Protein AF-A0A352WNT3-F1 (afdb_monomer_lite)

Foldseek 3Di:
DDQDKAKDWDFDPDVPDDDDDPFQKDKDWDDDDPDDDDDDDDDDDDDDDDPPPDPPDDDDPGDRDDHDDPPPADDDQVPDCVQADQEQAVPADAAKDKTKIFMAGPRRRAGDFRMKIWMAGAGQAGDGACDDPNNPPRGRTHIYTADNRRMDIHIHHRHHDHPPD

Sequence (165 aa):
MTAAGTIWLTKCPCPSAPKSASRRYLVCVKRGHFLKSLGGLSLLPFVPKLHAQSPPGGGSNCLLVPSETAGPFPLDLTANEYFFRQDIREDRVGVQMRQKVRIIGADNCQSMPGVRVNIWHCDRDGNYSGYNSEYGLTYCRGYQITDENGECEFITIVPGWYQGA

Secondary structure (DSSP, 8-state):
----EEEEEEE---TTSPS-----EEEEE-------PPP--------------PPS--------PPPPP--S----TTS-GGGB-SB--TT--S-EEEEEEEEEETTT--B-TTEEEEEEE--TTSPPTTSGGGTT--TTEEEEE--TTSEEEEEEE-----TT-

pLDDT: mean 73.37, std 22.62, range [27.19, 98.25]

Radius of gyration: 20.47 Å; chains: 1; bounding box: 63×47×43 Å

Structure (mmCIF, N/CA/C/O backbone):
data_AF-A0A352WNT3-F1
#
_entry.id   AF-A0A352WNT3-F1
#
loop_
_atom_site.group_PDB
_atom_site.id
_atom_site.type_symbol
_atom_site.label_atom_id
_atom_site.label_alt_id
_atom_site.label_comp_id
_atom_site.label_asym_id
_atom_site.label_entity_id
_atom_site.label_seq_id
_atom_site.pdbx_PDB_ins_code
_atom_site.Cartn_x
_atom_site.Cartn_y
_atom_site.Cartn_z
_atom_site.occupancy
_atom_site.B_iso_or_equiv
_atom_site.auth_seq_id
_atom_site.auth_comp_id
_atom_site.auth_asym_id
_atom_site.auth_atom_id
_atom_site.pdbx_PDB_model_num
ATOM 1 N N . MET A 1 1 ? 10.719 -18.906 4.735 1.00 33.47 1 MET A N 1
ATOM 2 C CA . MET A 1 1 ? 9.978 -18.367 3.577 1.00 33.47 1 MET A CA 1
ATOM 3 C C . MET A 1 1 ? 8.784 -17.636 4.163 1.00 33.47 1 MET A C 1
ATOM 5 O O . MET A 1 1 ? 7.886 -18.318 4.649 1.00 33.47 1 MET A O 1
ATOM 9 N N . THR A 1 2 ? 8.799 -16.294 4.191 1.00 35.50 2 THR A N 1
ATOM 10 C CA . THR A 1 2 ? 7.697 -15.451 4.721 1.00 35.50 2 THR A CA 1
ATOM 11 C C . THR A 1 2 ? 7.199 -14.461 3.654 1.00 35.50 2 THR A C 1
ATOM 13 O O . THR A 1 2 ? 8.010 -13.792 3.020 1.00 35.50 2 THR A O 1
ATOM 16 N N . ALA A 1 3 ? 5.883 -14.398 3.406 1.00 37.56 3 ALA A N 1
ATOM 17 C CA . ALA A 1 3 ? 5.286 -13.430 2.486 1.00 37.56 3 ALA A CA 1
ATOM 18 C C . ALA A 1 3 ? 5.193 -12.096 3.229 1.00 37.56 3 ALA A C 1
ATOM 20 O O . ALA A 1 3 ? 4.579 -12.037 4.296 1.00 37.56 3 ALA A O 1
ATOM 21 N N . ALA A 1 4 ? 5.831 -11.048 2.717 1.00 44.94 4 ALA A N 1
ATOM 22 C CA . ALA A 1 4 ? 5.998 -9.813 3.471 1.00 44.94 4 ALA A CA 1
ATOM 23 C C . ALA A 1 4 ? 5.100 -8.693 2.961 1.00 44.94 4 ALA A C 1
ATOM 25 O O . ALA A 1 4 ? 5.311 -8.139 1.885 1.00 44.94 4 ALA A O 1
ATOM 26 N N . GLY A 1 5 ? 4.139 -8.320 3.798 1.00 48.62 5 GLY A N 1
ATOM 27 C CA . GLY A 1 5 ? 3.499 -7.015 3.775 1.00 48.62 5 GLY A CA 1
ATOM 28 C C . GLY A 1 5 ? 3.389 -6.529 5.209 1.00 48.62 5 GLY A C 1
ATOM 29 O O . GLY A 1 5 ? 2.882 -7.258 6.062 1.00 48.62 5 GLY A O 1
ATOM 30 N N . THR A 1 6 ? 3.876 -5.322 5.482 1.00 55.72 6 THR A N 1
ATOM 31 C CA . THR A 1 6 ? 3.805 -4.746 6.827 1.00 55.72 6 THR A CA 1
ATOM 32 C C . THR A 1 6 ? 2.780 -3.623 6.833 1.00 55.72 6 THR A C 1
ATOM 34 O O . THR A 1 6 ? 2.840 -2.700 6.021 1.00 55.72 6 THR A O 1
ATOM 37 N N . ILE A 1 7 ? 1.809 -3.719 7.741 1.00 57.28 7 ILE A N 1
ATOM 38 C CA . ILE A 1 7 ? 0.793 -2.689 7.961 1.00 57.28 7 ILE A CA 1
ATOM 39 C C . ILE A 1 7 ? 1.290 -1.801 9.099 1.00 57.28 7 ILE A C 1
ATOM 41 O O . ILE A 1 7 ? 1.438 -2.273 10.224 1.00 57.28 7 ILE A O 1
ATOM 45 N N . TRP A 1 8 ? 1.525 -0.520 8.817 1.00 56.91 8 TRP A N 1
ATOM 46 C CA . TRP A 1 8 ? 1.950 0.458 9.819 1.00 56.91 8 TRP A CA 1
ATOM 47 C C . TRP A 1 8 ? 0.890 1.510 10.053 1.00 56.91 8 TRP A C 1
ATOM 49 O O . TRP A 1 8 ? 0.455 2.207 9.136 1.00 56.91 8 TRP A O 1
ATOM 59 N N . LEU A 1 9 ? 0.510 1.656 11.315 1.00 50.16 9 LEU A N 1
ATOM 60 C CA . LEU A 1 9 ? -0.517 2.592 11.734 1.00 50.16 9 LEU A CA 1
ATOM 61 C C . LEU A 1 9 ? 0.133 3.857 12.275 1.00 50.16 9 LEU A C 1
ATOM 63 O O . LEU A 1 9 ? 0.906 3.809 13.233 1.00 50.16 9 LEU A O 1
ATOM 67 N N . THR A 1 10 ? -0.217 4.998 11.694 1.00 47.66 10 THR A N 1
ATOM 68 C CA . THR A 1 10 ? 0.101 6.306 12.263 1.00 47.66 10 THR A CA 1
ATOM 69 C C . THR A 1 10 ? -1.197 7.058 12.527 1.00 47.66 10 THR A C 1
ATOM 71 O O . THR A 1 10 ? -2.177 6.950 11.795 1.00 47.66 10 THR A O 1
ATOM 74 N N . LYS A 1 11 ? -1.262 7.808 13.626 1.00 32.47 11 LYS A N 1
ATOM 75 C CA . LYS A 1 11 ? -2.401 8.696 13.860 1.00 32.47 11 LYS A CA 1
ATOM 76 C C . LYS A 1 11 ? -2.207 9.937 12.990 1.00 32.47 11 LYS A C 1
ATOM 78 O O . LYS A 1 11 ? -1.193 10.615 13.140 1.00 32.47 11 LYS A O 1
ATOM 83 N N . CYS A 1 12 ? -3.160 10.244 12.107 1.00 30.11 12 CYS A N 1
ATOM 84 C CA . CYS A 1 12 ? -3.188 11.556 11.464 1.00 30.11 12 CYS A CA 1
ATOM 85 C C . CYS A 1 12 ? -3.271 12.640 12.547 1.00 30.11 12 CYS A C 1
ATOM 87 O O . CYS A 1 12 ? -4.057 12.485 13.492 1.00 30.11 12 CYS A O 1
ATOM 89 N N . PRO A 1 13 ? -2.517 13.745 12.440 1.00 31.67 13 PRO A N 1
ATOM 90 C CA . PRO A 1 13 ? -2.780 14.916 13.256 1.00 31.67 13 PRO A CA 1
ATOM 91 C C . PRO A 1 13 ? -4.182 15.439 12.907 1.00 31.67 13 PRO A C 1
ATOM 93 O O . PRO A 1 13 ? -4.380 16.098 11.894 1.00 31.67 13 PRO A O 1
ATOM 96 N N . CYS A 1 14 ? -5.180 15.114 13.727 1.00 27.19 14 CYS A N 1
ATOM 97 C CA . CYS A 1 14 ? -6.422 15.878 13.765 1.00 27.19 14 CYS A CA 1
ATOM 98 C C . CYS A 1 14 ? -6.106 17.199 14.495 1.00 27.19 14 CYS A C 1
ATOM 100 O O . CYS A 1 14 ? -5.443 17.126 15.537 1.00 27.19 14 CYS A O 1
ATOM 102 N N . PRO A 1 15 ? -6.546 18.383 14.019 1.00 33.97 15 PRO A N 1
ATOM 103 C CA . PRO A 1 15 ? -6.198 19.682 14.615 1.00 33.97 15 PRO A CA 1
ATOM 104 C C . PRO A 1 15 ? -6.510 19.831 16.117 1.00 33.97 15 PRO A C 1
ATOM 106 O O . PRO A 1 15 ? -5.992 20.739 16.757 1.00 33.97 15 PRO A O 1
ATOM 109 N N . SER A 1 16 ? -7.322 18.941 16.697 1.00 36.69 16 SER A N 1
ATOM 110 C CA . SER A 1 16 ? -7.738 18.963 18.105 1.00 36.69 16 SER A CA 1
ATOM 111 C C . SER A 1 16 ? -7.297 17.748 18.938 1.00 36.69 16 SER A C 1
ATOM 113 O O . SER A 1 16 ? -7.679 17.640 20.103 1.00 36.69 16 SER A O 1
ATOM 115 N N . ALA A 1 17 ? -6.502 16.816 18.396 1.00 33.44 17 ALA A N 1
ATOM 116 C CA . ALA A 1 17 ? -6.090 15.627 19.149 1.00 33.44 17 ALA A CA 1
ATOM 117 C C . ALA A 1 17 ? -4.783 15.866 19.941 1.00 33.44 17 ALA A C 1
ATOM 119 O O . ALA A 1 17 ? -3.788 16.292 19.348 1.00 33.44 17 ALA A O 1
ATOM 120 N N . PRO A 1 18 ? -4.729 15.555 21.255 1.00 27.48 18 PRO A N 1
ATOM 121 C CA . PRO A 1 18 ? -3.530 15.761 22.063 1.00 27.48 18 PRO A CA 1
ATOM 122 C C . PRO A 1 18 ? -2.352 14.917 21.556 1.00 27.48 18 PRO A C 1
ATOM 124 O O . PRO A 1 18 ? -2.487 13.730 21.243 1.00 27.48 18 PRO A O 1
ATOM 127 N N . LYS A 1 19 ? -1.186 15.567 21.479 1.00 32.62 19 LYS A N 1
ATOM 128 C CA . LYS A 1 19 ? 0.111 14.974 21.139 1.00 32.62 19 LYS A CA 1
ATOM 129 C C . LYS A 1 19 ? 0.543 14.078 22.305 1.00 32.62 19 LYS A C 1
ATOM 131 O O . LYS A 1 19 ? 0.519 14.528 23.441 1.00 32.62 19 LYS A O 1
ATOM 136 N N . SER A 1 20 ? 0.972 12.849 22.021 1.00 35.28 20 SER A N 1
ATOM 137 C CA . SER A 1 20 ? 1.365 11.815 22.999 1.00 35.28 20 SER A CA 1
ATOM 138 C C . SER A 1 20 ? 0.214 10.980 23.576 1.00 35.28 20 SER A C 1
ATOM 140 O O . SER A 1 20 ? -0.191 11.101 24.727 1.00 35.28 20 SER A O 1
ATOM 142 N N . ALA A 1 21 ? -0.285 10.051 22.764 1.00 33.78 21 ALA A N 1
ATOM 143 C CA . ALA A 1 21 ? -0.878 8.825 23.280 1.00 33.78 21 ALA A CA 1
ATOM 144 C C . ALA A 1 21 ? -0.428 7.678 22.373 1.00 33.78 21 ALA A C 1
ATOM 146 O O . ALA A 1 21 ? -0.939 7.520 21.263 1.00 33.78 21 ALA A O 1
ATOM 147 N N . SER A 1 22 ? 0.545 6.894 22.839 1.00 38.50 22 SER A N 1
ATOM 148 C CA . SER A 1 22 ? 0.823 5.570 22.282 1.00 38.50 22 SER A CA 1
ATOM 149 C C . SER A 1 22 ? -0.379 4.680 22.606 1.00 38.50 22 SER A C 1
ATOM 151 O O . SER A 1 22 ? -0.436 4.037 23.651 1.00 38.50 22 SER A O 1
ATOM 153 N N . ARG A 1 23 ? -1.424 4.748 21.774 1.00 46.81 23 ARG A N 1
ATOM 154 C CA . ARG A 1 23 ? -2.572 3.842 21.865 1.00 46.81 23 ARG A CA 1
ATOM 155 C C . ARG A 1 23 ? -2.228 2.575 21.105 1.00 46.81 23 ARG A C 1
ATOM 157 O O . ARG A 1 23 ? -1.767 2.638 19.972 1.00 46.81 23 ARG A O 1
ATOM 164 N N . ARG A 1 24 ? -2.429 1.430 21.750 1.00 54.91 24 ARG A N 1
ATOM 165 C CA . ARG A 1 24 ? -2.306 0.119 21.114 1.00 54.91 24 ARG A CA 1
ATOM 166 C C . ARG A 1 24 ? -3.535 -0.091 20.229 1.00 54.91 24 ARG A C 1
ATOM 168 O O . ARG A 1 24 ? -4.656 0.181 20.659 1.00 54.91 24 ARG A O 1
ATOM 175 N N . TYR A 1 25 ? -3.319 -0.541 19.000 1.00 54.38 25 TYR A N 1
ATOM 176 C CA . TYR A 1 25 ? -4.374 -0.732 18.006 1.00 54.38 25 TYR A CA 1
ATOM 177 C C . TYR A 1 25 ? -4.459 -2.199 17.600 1.00 54.38 25 TYR A C 1
ATOM 179 O O . TYR A 1 25 ? -3.465 -2.923 17.644 1.00 54.38 25 TYR A O 1
ATOM 187 N N . LEU A 1 26 ? -5.646 -2.616 17.173 1.00 56.78 26 LEU A N 1
ATOM 188 C CA . LEU A 1 26 ? -5.888 -3.933 16.600 1.00 56.78 26 LEU A CA 1
ATOM 189 C C . LEU A 1 26 ? -6.112 -3.816 15.100 1.00 56.78 26 LEU A C 1
ATOM 191 O O . LEU A 1 26 ? -6.915 -2.994 14.666 1.00 56.78 26 LEU A O 1
ATOM 195 N N . VAL A 1 27 ? -5.444 -4.671 14.327 1.00 60.72 27 VAL A N 1
ATOM 196 C CA . VAL A 1 27 ? -5.619 -4.792 12.874 1.00 60.72 27 VAL A CA 1
ATOM 197 C C . VAL A 1 27 ? -6.391 -6.076 12.576 1.00 60.72 27 VAL A C 1
ATOM 199 O O . VAL A 1 27 ? -5.833 -7.170 12.585 1.00 60.72 27 VAL A O 1
ATOM 202 N N . CYS A 1 28 ? -7.685 -5.975 12.291 1.00 48.41 28 CYS A N 1
ATOM 203 C CA . CYS A 1 28 ? -8.460 -7.127 11.842 1.00 48.41 28 CYS A CA 1
ATOM 204 C C . CYS A 1 28 ? -8.404 -7.225 10.311 1.00 48.41 28 CYS A C 1
ATOM 206 O O . CYS A 1 28 ? -8.942 -6.370 9.602 1.00 48.41 28 CYS A O 1
ATOM 208 N N . VAL A 1 29 ? -7.755 -8.277 9.799 1.00 52.25 29 VAL A N 1
ATOM 209 C CA . VAL A 1 29 ? -7.762 -8.622 8.372 1.00 52.25 29 VAL A CA 1
ATOM 210 C C . VAL A 1 29 ? -8.850 -9.659 8.123 1.00 52.25 29 VAL A C 1
ATOM 212 O O . VAL A 1 29 ? -8.768 -10.799 8.585 1.00 52.25 29 VAL A O 1
ATOM 215 N N . LYS A 1 30 ? -9.884 -9.276 7.374 1.00 41.00 30 LYS A N 1
ATOM 216 C CA . LYS A 1 30 ? -10.988 -10.178 7.038 1.00 41.00 30 LYS A CA 1
ATOM 217 C C . LYS A 1 30 ? -10.537 -11.115 5.913 1.00 41.00 30 LYS A C 1
ATOM 219 O O . LYS A 1 30 ? -10.493 -10.716 4.753 1.00 41.00 30 LYS A O 1
ATOM 224 N N . ARG A 1 31 ? -10.190 -12.365 6.237 1.00 43.41 31 ARG A N 1
ATOM 225 C CA . ARG A 1 31 ? -9.995 -13.413 5.219 1.00 43.41 31 ARG A CA 1
ATOM 226 C C . ARG A 1 31 ? -11.359 -13.745 4.609 1.00 43.41 31 ARG A C 1
ATOM 228 O O . ARG A 1 31 ? -12.299 -14.058 5.335 1.00 43.41 31 ARG A O 1
ATOM 235 N N . GLY A 1 32 ? -11.490 -13.619 3.290 1.00 39.84 32 GLY A N 1
ATOM 236 C CA . GLY A 1 32 ? -12.745 -13.901 2.594 1.00 39.84 32 GLY A CA 1
ATOM 237 C C . GLY A 1 32 ? -13.152 -15.364 2.773 1.00 39.84 32 GLY A C 1
ATOM 238 O O . GLY A 1 32 ? -12.419 -16.265 2.375 1.00 39.84 32 GLY A O 1
ATOM 239 N N . HIS A 1 33 ? -14.316 -15.610 3.372 1.00 42.78 33 HIS A N 1
ATOM 240 C CA . HIS A 1 33 ? -14.920 -16.938 3.410 1.00 42.78 33 HIS A CA 1
ATOM 241 C C . HIS A 1 33 ? -15.741 -17.152 2.134 1.00 42.78 33 HIS A C 1
ATOM 243 O O . HIS A 1 33 ? -16.759 -16.494 1.922 1.00 42.78 33 HIS A O 1
ATOM 249 N N . PHE A 1 34 ? -15.293 -18.080 1.286 1.00 42.88 34 PHE A N 1
ATOM 250 C CA . PHE A 1 34 ? -16.055 -18.584 0.144 1.00 42.88 34 PHE A CA 1
ATOM 251 C C . PHE A 1 34 ? -17.170 -19.502 0.665 1.00 42.88 34 PHE A C 1
ATOM 253 O O . PHE A 1 34 ? -16.960 -20.693 0.900 1.00 42.88 34 PHE A O 1
ATOM 260 N N . LEU A 1 35 ? -18.349 -18.934 0.920 1.00 54.88 35 LEU A N 1
ATOM 261 C CA . LEU A 1 35 ? -19.528 -19.702 1.309 1.00 54.88 35 LEU A CA 1
ATOM 262 C C . LEU A 1 35 ? -20.067 -20.447 0.083 1.00 5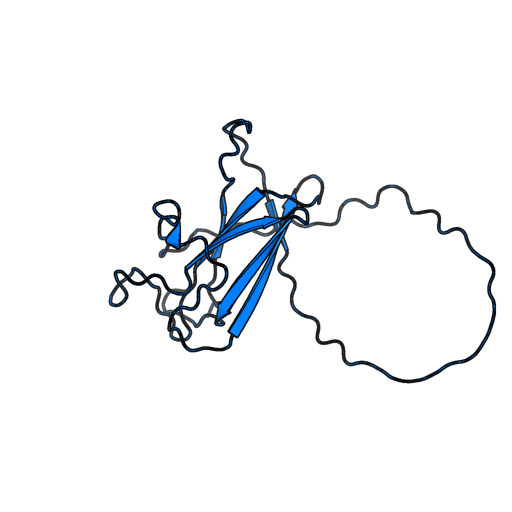4.88 35 LEU A C 1
ATOM 264 O O . LEU A 1 35 ? -20.656 -19.849 -0.816 1.00 54.88 35 LEU A O 1
ATOM 268 N N . LYS A 1 36 ? -19.881 -21.770 0.060 1.00 43.22 36 LYS A N 1
ATOM 269 C CA . LYS A 1 36 ? -20.643 -22.665 -0.815 1.00 43.22 36 LYS A CA 1
ATOM 270 C C . LYS A 1 36 ? -22.096 -22.657 -0.331 1.00 43.22 36 LYS A C 1
ATOM 272 O O . LYS A 1 36 ? -22.383 -23.120 0.768 1.00 43.22 36 LYS A O 1
ATOM 277 N N . SER A 1 37 ? -22.988 -22.081 -1.131 1.00 46.09 37 SER A N 1
ATOM 278 C CA . SER A 1 37 ? -24.435 -22.112 -0.905 1.00 46.09 37 SER A CA 1
ATOM 279 C C . SER A 1 37 ? -24.937 -23.563 -0.916 1.00 46.09 37 SER A C 1
ATOM 281 O O . SER A 1 37 ? -24.662 -24.305 -1.857 1.00 46.09 37 SER A O 1
ATOM 283 N N . LEU A 1 38 ? -25.646 -23.966 0.142 1.00 53.28 38 LEU A N 1
ATOM 284 C CA . LEU A 1 38 ? -26.401 -25.217 0.229 1.00 53.28 38 LEU A CA 1
ATOM 285 C C . LEU A 1 38 ? -27.877 -24.893 -0.021 1.00 53.28 38 LEU A C 1
ATOM 287 O O . LEU A 1 38 ? -28.474 -24.104 0.709 1.00 53.28 38 LEU A O 1
ATOM 291 N N . GLY A 1 39 ? -28.446 -25.492 -1.064 1.00 39.81 39 GLY A N 1
ATOM 292 C CA . GLY A 1 39 ? -29.887 -25.500 -1.296 1.00 39.81 39 GLY A CA 1
ATOM 293 C C . GLY A 1 39 ? -30.593 -26.536 -0.420 1.00 39.81 39 GLY A C 1
ATOM 294 O O . GLY A 1 39 ? -29.996 -27.548 -0.058 1.00 39.81 39 GLY A O 1
ATOM 295 N N . GLY A 1 40 ? -31.879 -26.307 -0.139 1.00 46.22 40 GLY A N 1
ATOM 296 C CA . GLY A 1 40 ? -32.798 -27.383 0.249 1.00 46.22 40 GLY A CA 1
ATOM 297 C C . GLY A 1 40 ? -33.791 -27.065 1.366 1.00 46.22 40 GLY A C 1
ATOM 298 O O . GLY A 1 40 ? -33.510 -27.293 2.532 1.00 46.22 40 GLY A O 1
ATOM 299 N N . LEU A 1 41 ? -34.957 -26.579 0.938 1.00 58.16 41 LEU A N 1
ATOM 300 C CA . LEU A 1 41 ? -36.287 -26.491 1.561 1.00 58.16 41 LEU A CA 1
ATOM 301 C C . LEU A 1 41 ? -36.577 -27.399 2.788 1.00 58.16 41 LEU A C 1
ATOM 303 O O . LEU A 1 41 ? -36.462 -28.618 2.698 1.00 58.16 41 LEU A O 1
ATOM 307 N N . SER A 1 42 ? -37.105 -26.824 3.879 1.00 48.59 42 SER A N 1
ATOM 308 C CA . SER A 1 42 ? -37.868 -27.566 4.901 1.00 48.59 42 SER A CA 1
ATOM 309 C C . SER A 1 42 ? -39.025 -26.723 5.460 1.00 48.59 42 SER A C 1
ATOM 311 O O . SER A 1 42 ? -38.906 -25.508 5.614 1.00 48.59 42 SER A O 1
ATOM 313 N N . LEU A 1 43 ? -40.159 -27.385 5.694 1.00 64.31 43 LEU A N 1
ATOM 314 C CA . LEU A 1 43 ? -41.484 -26.860 6.046 1.00 64.31 43 LEU A CA 1
ATOM 315 C C . LEU A 1 43 ? -41.768 -27.013 7.561 1.00 64.31 43 LEU A C 1
ATOM 317 O O . LEU A 1 43 ? -41.395 -28.030 8.139 1.00 64.31 43 LEU A O 1
ATOM 321 N N . LEU A 1 44 ? -42.569 -26.072 8.109 1.00 55.31 44 LEU A N 1
ATOM 322 C CA . LEU A 1 44 ? -43.309 -26.050 9.407 1.00 55.31 44 LEU A CA 1
ATOM 323 C C . LEU A 1 44 ? -42.570 -25.506 10.661 1.00 55.31 44 LEU A C 1
ATOM 325 O O . LEU A 1 44 ? -41.346 -25.548 10.713 1.00 55.31 44 LEU A O 1
ATOM 329 N N . PRO A 1 45 ? -43.284 -25.149 11.760 1.00 51.56 45 PRO A N 1
ATOM 330 C CA . PRO A 1 45 ? -44.428 -24.234 11.921 1.00 51.56 45 PRO A CA 1
ATOM 331 C C . PRO A 1 45 ? -44.159 -23.144 13.008 1.00 51.56 45 PRO A C 1
ATOM 333 O O . PRO A 1 45 ? -43.097 -23.093 13.617 1.00 51.56 45 PRO A O 1
ATOM 336 N N . PHE A 1 46 ? -45.129 -22.248 13.236 1.00 57.34 46 PHE A N 1
ATOM 337 C CA . PHE A 1 46 ? -45.111 -21.118 14.190 1.00 57.34 46 PHE A CA 1
ATOM 338 C C . PHE A 1 46 ? -44.606 -21.462 15.614 1.00 57.34 46 PHE A C 1
ATOM 340 O O . PHE A 1 46 ? -45.146 -22.356 16.263 1.00 57.34 46 PHE A O 1
ATOM 347 N N . VAL A 1 47 ? -43.659 -20.668 16.138 1.00 57.06 47 VAL A N 1
ATOM 348 C CA . VAL A 1 47 ? -43.152 -20.718 17.530 1.00 57.06 47 VAL A CA 1
ATOM 349 C C . VAL A 1 47 ? -43.258 -19.307 18.151 1.00 57.06 47 VAL A C 1
ATOM 351 O O . VAL A 1 47 ? -43.020 -18.331 17.433 1.00 57.06 47 VAL A O 1
ATOM 354 N N . PRO A 1 48 ? -43.642 -19.133 19.437 1.00 49.91 48 PRO A N 1
ATOM 355 C CA . PRO A 1 48 ? -43.921 -17.815 20.014 1.00 49.91 48 PRO A CA 1
ATOM 356 C C . PRO A 1 48 ? -42.653 -16.957 20.123 1.00 49.91 48 PRO A C 1
ATOM 358 O O . PRO A 1 48 ? -41.558 -17.478 20.332 1.00 49.91 48 PRO A O 1
ATOM 361 N N . LYS A 1 49 ? -42.802 -15.626 20.032 1.00 49.12 49 LYS A N 1
ATOM 362 C CA . LYS A 1 49 ? -41.715 -14.655 20.247 1.00 49.12 49 LYS A CA 1
ATOM 363 C C . LYS A 1 49 ? -41.133 -14.787 21.662 1.00 49.12 49 LYS A C 1
ATOM 365 O O . LYS A 1 49 ? -41.629 -14.169 22.603 1.00 49.12 49 LYS A O 1
ATOM 370 N N . LEU A 1 50 ? -40.034 -15.523 21.792 1.00 47.38 50 LEU A N 1
ATOM 371 C CA . LEU A 1 50 ? -39.075 -15.331 22.874 1.00 47.38 50 LEU A CA 1
ATOM 372 C C . LEU A 1 50 ? -38.430 -13.955 22.671 1.00 47.38 50 LEU A C 1
ATOM 374 O O . LEU A 1 50 ? -37.750 -13.719 21.673 1.00 47.38 50 LEU A O 1
ATOM 378 N N . HIS A 1 51 ? -38.673 -13.029 23.599 1.00 51.12 51 HIS A N 1
ATOM 379 C CA . HIS A 1 51 ? -37.868 -11.817 23.702 1.00 51.12 51 HIS A CA 1
ATOM 380 C C . HIS A 1 51 ? -36.430 -12.247 23.998 1.00 51.12 51 HIS A C 1
ATOM 382 O O . HIS A 1 51 ? -36.126 -12.681 25.109 1.00 51.12 51 HIS A O 1
ATOM 388 N N . ALA A 1 52 ? -35.561 -12.147 22.991 1.00 47.12 52 ALA A N 1
ATOM 389 C CA . ALA A 1 52 ? -34.126 -12.262 23.167 1.00 47.12 52 ALA A CA 1
ATOM 390 C C . ALA A 1 52 ? -33.675 -11.102 24.063 1.00 47.12 52 ALA A C 1
ATOM 392 O O . ALA A 1 52 ? -33.499 -9.974 23.609 1.00 47.12 52 ALA A O 1
ATOM 393 N N . GLN A 1 53 ? -33.552 -11.371 25.360 1.00 48.56 53 GLN A N 1
ATOM 394 C CA . GLN A 1 53 ? -32.818 -10.500 26.260 1.00 48.56 53 GLN A CA 1
ATOM 395 C C . GLN A 1 53 ? -31.356 -10.581 25.827 1.00 48.56 53 GLN A C 1
ATOM 397 O O . GLN A 1 53 ? -30.725 -11.632 25.945 1.00 48.56 53 GLN A O 1
ATOM 402 N N . SER A 1 54 ? -30.843 -9.493 25.254 1.00 50.88 54 SER A N 1
ATOM 403 C CA . SER A 1 54 ? -29.418 -9.337 24.984 1.00 50.88 54 SER A CA 1
ATOM 404 C C . SER A 1 54 ? -28.652 -9.619 26.281 1.00 50.88 54 SER A C 1
ATOM 406 O O . SER A 1 54 ? -28.942 -8.964 27.287 1.00 50.88 54 SER A O 1
ATOM 408 N N . PRO A 1 55 ? -27.703 -10.573 26.303 1.00 48.75 55 PRO A N 1
ATOM 409 C CA . PRO A 1 55 ? -26.890 -10.796 27.486 1.00 48.75 55 PRO A CA 1
ATOM 410 C C . PRO A 1 55 ? -26.152 -9.498 27.841 1.00 48.75 55 PRO A C 1
ATOM 412 O O . PRO A 1 55 ? -25.663 -8.810 26.935 1.00 48.75 55 PRO A O 1
ATOM 415 N N . PRO A 1 56 ? -26.049 -9.143 29.130 1.00 44.91 56 PRO A N 1
ATOM 416 C CA . PRO A 1 56 ? -25.277 -7.988 29.547 1.00 44.91 56 PRO A CA 1
ATOM 417 C C . PRO A 1 56 ? -23.797 -8.219 29.219 1.00 44.91 56 PRO A C 1
ATOM 419 O O . PRO A 1 56 ? -23.210 -9.211 29.639 1.00 44.91 56 PRO A O 1
ATOM 422 N N . GLY A 1 57 ? -23.217 -7.287 28.455 1.00 53.28 57 GLY A N 1
ATOM 423 C CA . GLY A 1 57 ? -21.781 -7.005 28.411 1.00 53.28 57 GLY A CA 1
ATOM 424 C C . GLY A 1 57 ? -20.862 -8.214 28.252 1.00 53.28 57 GLY A C 1
ATOM 425 O O . GLY A 1 57 ? -20.046 -8.483 29.130 1.00 53.28 57 GLY A O 1
ATOM 426 N N . GLY A 1 58 ? -20.952 -8.920 27.123 1.00 42.22 58 GLY A N 1
ATOM 427 C CA . GLY A 1 58 ? -19.912 -9.866 26.727 1.00 42.22 58 GLY A CA 1
ATOM 428 C C . GLY A 1 58 ? -18.597 -9.116 26.534 1.00 42.22 58 GLY A C 1
ATOM 429 O O . GLY A 1 58 ? -18.494 -8.295 25.621 1.00 42.22 58 GLY A O 1
ATOM 430 N N . GLY A 1 59 ? -17.627 -9.374 27.417 1.00 51.38 59 GLY A N 1
ATOM 431 C CA . GLY A 1 59 ? -16.274 -8.831 27.354 1.00 51.38 59 GLY A CA 1
ATOM 432 C C . GLY A 1 59 ? -15.765 -8.841 25.919 1.00 51.38 59 GLY A C 1
ATOM 433 O O . GLY A 1 59 ? -15.905 -9.824 25.191 1.00 51.38 59 GLY A O 1
ATOM 434 N N . SER A 1 60 ? -15.272 -7.693 25.484 1.00 56.84 60 SER A N 1
ATOM 435 C CA . SER A 1 60 ? -14.958 -7.451 24.094 1.00 56.84 60 SER A CA 1
ATOM 436 C C . SER A 1 60 ? -13.796 -8.357 23.659 1.00 56.84 60 SER A C 1
ATOM 438 O O . SER A 1 60 ? -12.639 -8.102 23.981 1.00 56.84 60 SER A O 1
ATOM 440 N N . ASN A 1 61 ? -14.130 -9.463 22.985 1.00 68.19 61 ASN A N 1
ATOM 441 C CA . ASN A 1 61 ? -13.218 -10.536 22.580 1.00 68.19 61 ASN A CA 1
ATOM 442 C C . ASN A 1 61 ? -12.323 -10.115 21.403 1.00 68.19 61 ASN A C 1
ATOM 444 O O . ASN A 1 61 ? -12.412 -10.686 20.315 1.00 68.19 61 ASN A O 1
ATOM 448 N N . CYS A 1 62 ? -11.475 -9.106 21.584 1.00 71.06 62 CYS A N 1
ATOM 449 C CA . CYS A 1 62 ? -10.485 -8.734 20.579 1.00 71.06 62 CYS A CA 1
ATOM 450 C C . CYS A 1 62 ? -9.085 -8.887 21.155 1.00 71.06 62 CYS A C 1
ATOM 452 O O . CYS A 1 62 ? -8.757 -8.337 22.202 1.00 71.06 62 CYS A O 1
ATOM 454 N N . LEU A 1 63 ? -8.263 -9.663 20.458 1.00 75.69 63 LEU A N 1
ATOM 455 C CA . LEU A 1 63 ? -6.889 -9.946 20.840 1.00 75.69 63 LEU A CA 1
ATOM 456 C C . LEU A 1 63 ? -5.947 -8.926 20.200 1.00 75.69 63 LEU A C 1
ATOM 458 O O . LEU A 1 63 ? -6.079 -8.647 19.009 1.00 75.69 63 LEU A O 1
ATOM 462 N N . LEU A 1 64 ? -4.969 -8.444 20.978 1.00 78.38 64 LEU A N 1
ATOM 463 C CA . LEU A 1 64 ? -3.812 -7.688 20.486 1.00 78.38 64 LEU A CA 1
ATOM 464 C C . LEU A 1 64 ? -3.119 -8.410 19.336 1.00 78.38 64 LEU A C 1
ATOM 466 O O . LEU A 1 64 ? -2.566 -9.492 19.508 1.00 78.38 64 LEU A O 1
ATOM 470 N N . VAL A 1 65 ? -3.144 -7.774 18.162 1.00 74.38 65 VAL A N 1
ATOM 471 C CA . VAL A 1 65 ? -2.314 -8.188 17.035 1.00 74.38 65 VAL A CA 1
ATOM 472 C C . VAL A 1 65 ? -0.862 -7.906 17.421 1.00 74.38 65 VAL A C 1
ATOM 474 O O . VAL A 1 65 ? -0.576 -6.789 17.865 1.00 74.38 65 VAL A O 1
ATOM 477 N N . PRO A 1 66 ? 0.045 -8.889 17.297 1.00 75.25 66 PRO A N 1
ATOM 478 C CA . PRO A 1 66 ? 1.462 -8.666 17.534 1.00 75.25 66 PRO A CA 1
ATOM 479 C C . PRO A 1 66 ? 1.976 -7.496 16.692 1.00 75.25 66 PRO A C 1
ATOM 481 O O . PRO A 1 66 ? 1.613 -7.350 15.525 1.00 75.25 66 PRO A O 1
ATOM 484 N N . SER A 1 67 ? 2.804 -6.647 17.298 1.00 74.31 67 SER A N 1
ATOM 485 C CA . SER A 1 67 ? 3.521 -5.620 16.548 1.00 74.31 67 SER A CA 1
ATOM 486 C C . SER A 1 67 ? 4.741 -6.255 15.901 1.00 74.31 67 SER A C 1
ATOM 488 O O . SER A 1 67 ? 5.509 -6.928 16.582 1.00 74.31 67 SER A O 1
ATOM 490 N N . GLU A 1 68 ? 4.953 -5.967 14.624 1.00 69.69 68 GLU A N 1
ATOM 491 C CA . GLU A 1 68 ? 6.173 -6.328 13.903 1.00 69.69 68 GLU A CA 1
ATOM 492 C C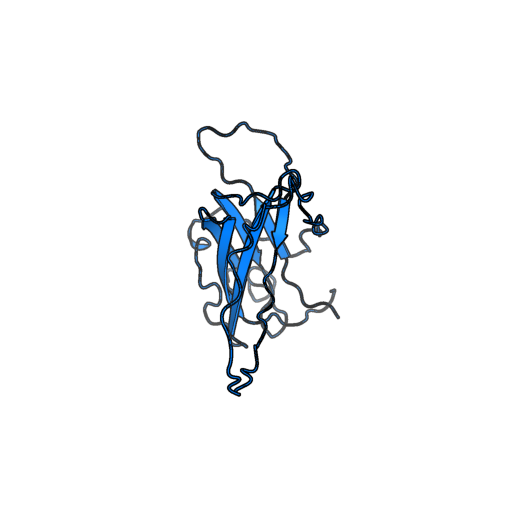 . GLU A 1 68 ? 7.122 -5.128 13.815 1.00 69.69 68 GLU A C 1
ATOM 494 O O . GLU A 1 68 ? 6.717 -3.978 14.001 1.00 69.69 68 GLU A O 1
ATOM 499 N N . THR A 1 69 ? 8.399 -5.388 13.536 1.00 71.38 69 THR A N 1
ATOM 500 C CA . THR A 1 69 ? 9.358 -4.326 13.186 1.00 71.38 69 THR A CA 1
ATOM 501 C C . THR A 1 69 ? 9.183 -3.914 11.724 1.00 71.38 69 THR A C 1
ATOM 503 O O . THR A 1 69 ? 8.648 -4.671 10.916 1.00 71.38 69 THR A O 1
ATOM 506 N N . ALA A 1 70 ? 9.574 -2.685 11.361 1.00 65.94 70 ALA A N 1
ATOM 507 C CA . ALA A 1 70 ? 9.226 -2.103 10.054 1.00 65.94 70 ALA A CA 1
ATOM 508 C C . ALA A 1 70 ? 9.885 -2.791 8.851 1.00 65.94 70 ALA A C 1
ATOM 510 O O . ALA A 1 70 ? 9.615 -2.430 7.705 1.00 65.94 70 ALA A O 1
ATOM 511 N N . GLY A 1 71 ? 10.712 -3.809 9.093 1.00 66.88 71 GLY A N 1
ATOM 512 C CA . GLY A 1 71 ? 11.571 -4.391 8.081 1.00 66.88 71 GLY A CA 1
ATOM 513 C C . GLY A 1 71 ? 12.538 -3.347 7.501 1.00 66.88 71 GLY A C 1
ATOM 514 O O . GLY A 1 71 ? 12.513 -2.172 7.871 1.00 66.88 71 GLY A O 1
ATOM 515 N N . PRO A 1 72 ? 13.424 -3.755 6.589 1.00 73.56 72 PRO A N 1
ATOM 516 C CA . PRO A 1 72 ? 14.483 -2.882 6.084 1.00 73.56 72 PRO A CA 1
ATOM 517 C C . PRO A 1 72 ? 14.039 -1.903 4.980 1.00 73.56 72 PRO A C 1
ATOM 519 O O . PRO A 1 72 ? 14.837 -1.061 4.577 1.00 73.56 72 PRO A O 1
ATOM 522 N N . PHE A 1 73 ? 12.790 -1.979 4.492 1.00 78.88 73 PHE A N 1
ATOM 523 C CA . PHE A 1 73 ? 12.338 -1.243 3.297 1.00 78.88 73 PHE A CA 1
ATOM 524 C C . PHE A 1 73 ? 11.214 -0.187 3.496 1.00 78.88 73 PHE A C 1
ATOM 526 O O . PHE A 1 73 ? 10.298 -0.126 2.657 1.00 78.88 73 PHE A O 1
ATOM 533 N N . PRO A 1 74 ? 11.218 0.649 4.561 1.00 79.44 74 PRO A N 1
ATOM 534 C CA . PRO A 1 74 ? 10.245 1.728 4.716 1.00 79.44 74 PRO A CA 1
ATOM 535 C C . PRO A 1 74 ? 10.615 2.975 3.890 1.00 79.44 74 PRO A C 1
ATOM 537 O O . PRO A 1 74 ? 11.709 3.520 4.018 1.00 79.44 74 PRO A O 1
ATOM 540 N N . LEU A 1 75 ? 9.655 3.488 3.116 1.00 81.25 75 LEU A N 1
ATOM 541 C CA . LEU A 1 75 ? 9.717 4.851 2.577 1.00 81.25 75 LEU A CA 1
ATOM 542 C C . LEU A 1 75 ? 8.865 5.786 3.437 1.00 81.25 75 LEU A C 1
ATOM 544 O O . LEU A 1 75 ? 7.832 5.372 3.969 1.00 81.25 75 LEU A O 1
ATOM 548 N N . ASP A 1 76 ? 9.265 7.055 3.534 1.00 83.88 76 ASP A N 1
ATOM 549 C CA . ASP A 1 76 ? 8.432 8.079 4.161 1.00 83.88 76 ASP A CA 1
ATOM 550 C C . ASP A 1 76 ? 7.254 8.442 3.248 1.00 83.88 76 ASP A C 1
ATOM 552 O O . ASP A 1 76 ? 7.365 9.249 2.325 1.00 83.88 76 ASP A O 1
ATOM 556 N N . LEU A 1 77 ? 6.095 7.843 3.522 1.00 85.00 77 LEU A N 1
ATOM 557 C CA . LEU A 1 77 ? 4.867 8.104 2.769 1.00 85.00 77 LEU A CA 1
ATOM 558 C C . LEU A 1 77 ? 4.174 9.410 3.190 1.00 85.00 77 LEU A C 1
ATOM 560 O O . LEU A 1 77 ? 3.086 9.706 2.694 1.00 85.00 77 LEU A O 1
ATOM 564 N N . THR A 1 78 ? 4.719 10.159 4.153 1.00 84.81 78 THR A N 1
ATOM 565 C CA . THR A 1 78 ? 4.159 11.453 4.581 1.00 84.81 78 THR A CA 1
ATOM 566 C C . THR A 1 78 ? 4.689 12.626 3.766 1.00 84.81 78 THR A C 1
ATOM 568 O O . THR A 1 78 ? 4.063 13.682 3.761 1.00 84.81 78 THR A O 1
ATOM 571 N N . ALA A 1 79 ? 5.779 12.422 3.022 1.00 78.12 79 ALA A N 1
ATOM 572 C CA . ALA A 1 79 ? 6.436 13.462 2.237 1.00 78.12 79 ALA A CA 1
ATOM 573 C C . ALA A 1 79 ? 5.600 13.981 1.049 1.00 78.12 79 ALA A C 1
ATOM 575 O O . ALA A 1 79 ? 5.822 15.100 0.592 1.00 78.12 79 ALA A O 1
ATOM 576 N N . ASN A 1 80 ? 4.657 13.185 0.530 1.00 83.12 80 ASN A N 1
ATOM 577 C CA . ASN A 1 80 ? 3.815 13.544 -0.614 1.00 83.12 80 ASN A CA 1
ATOM 578 C C . ASN A 1 80 ? 2.435 12.860 -0.524 1.00 83.12 80 ASN A C 1
ATOM 580 O O . ASN A 1 80 ? 2.336 11.684 -0.170 1.00 83.12 80 ASN A O 1
ATOM 584 N N . GLU A 1 81 ? 1.377 13.584 -0.899 1.00 90.50 81 GLU A N 1
ATOM 585 C CA . GLU A 1 81 ? -0.002 13.090 -0.998 1.00 90.50 81 GLU A CA 1
ATOM 586 C C . GLU A 1 81 ? -0.231 12.060 -2.115 1.00 90.50 81 GLU A C 1
ATOM 588 O O . GLU A 1 81 ? -1.236 11.361 -2.085 1.00 90.50 81 GLU A O 1
ATOM 593 N N . TYR A 1 82 ? 0.706 11.893 -3.055 1.00 93.88 82 TYR A N 1
ATOM 594 C CA . TYR A 1 82 ? 0.645 10.869 -4.109 1.00 93.88 82 TYR A CA 1
ATOM 595 C C . TYR A 1 82 ? 0.399 9.451 -3.561 1.00 93.88 82 TYR A C 1
ATOM 597 O O . TYR A 1 82 ? -0.257 8.629 -4.200 1.00 93.88 82 TYR A O 1
ATOM 605 N N . PHE A 1 83 ? 0.889 9.158 -2.353 1.00 95.06 83 PHE A N 1
ATOM 606 C CA . PHE A 1 83 ? 0.669 7.869 -1.698 1.00 95.06 83 PHE A CA 1
ATOM 607 C C . PHE A 1 83 ? -0.750 7.694 -1.130 1.00 95.06 83 PHE A C 1
ATOM 609 O O . PHE A 1 83 ? -1.085 6.587 -0.704 1.00 95.06 83 PHE A O 1
ATOM 616 N N . PHE A 1 84 ? -1.593 8.733 -1.131 1.00 96.00 84 PHE A N 1
ATOM 617 C CA . PHE A 1 84 ? -3.008 8.640 -0.777 1.00 96.00 84 PHE A CA 1
ATOM 618 C C . PHE A 1 84 ? -3.818 8.090 -1.952 1.00 96.00 84 PHE A C 1
ATOM 620 O O . PHE A 1 84 ? -4.453 8.824 -2.710 1.00 96.00 84 PHE A O 1
ATOM 627 N N . ARG A 1 85 ? -3.765 6.772 -2.127 1.00 96.81 85 ARG A N 1
ATOM 628 C CA . ARG A 1 85 ? -4.409 6.080 -3.241 1.00 96.81 85 ARG A CA 1
ATOM 629 C C . ARG A 1 85 ? -4.847 4.683 -2.833 1.00 96.81 85 ARG A C 1
ATOM 631 O O . ARG A 1 85 ? -4.114 3.951 -2.167 1.00 96.81 85 ARG A O 1
ATOM 638 N N . GLN A 1 86 ? -6.031 4.308 -3.307 1.00 97.12 86 GLN A N 1
ATOM 639 C CA . GLN A 1 86 ? -6.606 2.999 -3.032 1.00 97.12 86 GLN A CA 1
ATOM 640 C C . GLN A 1 86 ? -5.968 1.915 -3.904 1.00 97.12 86 GLN A C 1
ATOM 642 O O . GLN A 1 86 ? -5.694 0.827 -3.409 1.00 97.12 86 GLN A O 1
ATOM 647 N N . ASP A 1 87 ? -5.719 2.194 -5.187 1.00 98.25 87 ASP A N 1
ATOM 648 C CA . ASP A 1 87 ? -4.974 1.294 -6.072 1.00 98.25 87 ASP A CA 1
ATOM 649 C C . ASP A 1 87 ? -3.480 1.609 -6.005 1.00 98.25 87 ASP A C 1
ATOM 651 O O . ASP A 1 87 ? -3.038 2.678 -6.426 1.00 98.25 87 ASP A O 1
ATOM 655 N N . ILE A 1 88 ? -2.715 0.674 -5.444 1.00 97.75 88 ILE A N 1
ATOM 656 C CA . ILE A 1 88 ? -1.269 0.811 -5.245 1.00 97.75 88 ILE A CA 1
ATOM 657 C C . ILE A 1 88 ? -0.463 -0.042 -6.230 1.00 97.75 88 ILE A C 1
ATOM 659 O O . ILE A 1 88 ? 0.753 -0.118 -6.097 1.00 97.75 88 ILE A O 1
ATOM 663 N N . ARG A 1 89 ? -1.103 -0.716 -7.195 1.00 97.44 89 ARG A N 1
ATOM 664 C CA . ARG A 1 89 ? -0.425 -1.681 -8.085 1.00 97.44 89 ARG A CA 1
ATOM 665 C C . ARG A 1 89 ? 0.499 -1.022 -9.095 1.00 97.44 89 ARG A C 1
ATOM 667 O O . ARG A 1 89 ? 1.510 -1.615 -9.447 1.00 97.44 89 ARG A O 1
ATOM 674 N N . GLU A 1 90 ? 0.126 0.167 -9.562 1.00 97.25 90 GLU A N 1
ATOM 675 C CA . GLU A 1 90 ? 0.738 0.805 -10.731 1.00 97.25 90 GLU A CA 1
ATOM 676 C C . GLU A 1 90 ? 0.780 -0.174 -11.922 1.00 97.25 90 GLU A C 1
ATOM 678 O O . GLU A 1 90 ? -0.260 -0.690 -12.332 1.00 97.25 90 GLU A O 1
ATOM 683 N N . ASP A 1 91 ? 1.965 -0.451 -12.457 1.00 96.38 91 ASP A N 1
ATOM 684 C CA . ASP A 1 91 ? 2.216 -1.344 -13.588 1.00 96.38 91 ASP A CA 1
ATOM 685 C C . ASP A 1 91 ? 2.462 -2.810 -13.182 1.00 96.38 91 ASP A C 1
ATOM 687 O O . ASP A 1 91 ? 2.701 -3.664 -14.041 1.00 96.38 91 ASP A O 1
ATOM 691 N N . ARG A 1 92 ? 2.406 -3.138 -11.883 1.00 97.44 92 ARG A N 1
ATOM 692 C CA . ARG A 1 92 ? 2.797 -4.465 -11.392 1.00 97.44 92 ARG A CA 1
ATOM 693 C C . ARG A 1 92 ? 1.804 -5.551 -11.799 1.00 97.44 92 ARG A C 1
ATOM 695 O O . ARG A 1 92 ? 0.607 -5.495 -11.509 1.00 97.44 92 ARG A O 1
ATOM 702 N N . VAL A 1 93 ? 2.344 -6.613 -12.395 1.00 95.50 93 VAL A N 1
ATOM 703 C CA . VAL A 1 93 ? 1.603 -7.819 -12.782 1.00 95.50 93 VAL A CA 1
ATOM 704 C C . VAL A 1 93 ? 1.579 -8.821 -11.626 1.00 95.50 93 VAL A C 1
ATOM 706 O O . VAL A 1 93 ? 2.611 -9.161 -11.052 1.00 95.50 93 VAL A O 1
ATOM 709 N N . GLY A 1 94 ? 0.401 -9.359 -11.309 1.00 94.31 94 GLY A N 1
ATOM 710 C CA . GLY A 1 94 ? 0.234 -10.363 -10.259 1.00 94.31 94 GLY A CA 1
ATOM 711 C C . GLY A 1 94 ? -1.226 -10.740 -10.026 1.00 94.31 94 GLY A C 1
ATOM 712 O O . GLY A 1 94 ? -2.125 -10.284 -10.733 1.00 94.31 94 GLY A O 1
ATOM 713 N N . VAL A 1 95 ? -1.475 -11.582 -9.021 1.00 96.31 95 VAL A N 1
ATOM 714 C CA . VAL A 1 95 ? -2.843 -11.913 -8.595 1.00 96.31 95 VAL A CA 1
ATOM 715 C C . VAL A 1 95 ? -3.412 -10.719 -7.838 1.00 96.31 95 VAL A C 1
ATOM 717 O O . VAL A 1 95 ? -2.898 -10.373 -6.778 1.00 96.31 95 VAL A O 1
ATOM 720 N N . GLN A 1 96 ? -4.464 -10.091 -8.366 1.00 96.44 96 GLN A N 1
ATOM 721 C CA . GLN A 1 96 ? -5.095 -8.940 -7.719 1.00 96.44 96 GLN A CA 1
ATOM 722 C C . GLN A 1 96 ? -5.699 -9.326 -6.358 1.00 96.44 96 GLN A C 1
ATOM 724 O O . GLN A 1 96 ? -6.449 -10.294 -6.243 1.00 96.44 96 GLN A O 1
ATOM 729 N N . MET A 1 97 ? -5.419 -8.515 -5.342 1.00 93.62 97 MET A N 1
ATOM 730 C CA . MET A 1 97 ? -5.904 -8.652 -3.973 1.00 93.62 97 MET A CA 1
ATOM 731 C C . MET A 1 97 ? -6.585 -7.354 -3.527 1.00 93.62 97 MET A C 1
ATOM 733 O O . MET A 1 97 ? -6.018 -6.271 -3.652 1.00 93.62 97 MET A O 1
ATOM 737 N N . ARG A 1 98 ? -7.797 -7.464 -2.970 1.00 96.38 98 ARG A N 1
ATOM 738 C CA . ARG A 1 98 ? -8.436 -6.376 -2.213 1.00 96.38 98 ARG A CA 1
ATOM 739 C C . ARG A 1 98 ? -8.144 -6.574 -0.734 1.00 96.38 98 ARG A C 1
ATOM 741 O O . ARG A 1 98 ? -8.717 -7.458 -0.099 1.00 96.38 98 ARG A O 1
ATOM 748 N N . GLN A 1 99 ? -7.230 -5.779 -0.199 1.00 94.25 99 GLN A N 1
ATOM 749 C CA . GLN A 1 99 ? -6.838 -5.833 1.199 1.00 94.25 99 GLN A CA 1
ATOM 750 C C . GLN A 1 99 ? -7.696 -4.861 2.003 1.00 94.25 99 GLN A C 1
ATOM 752 O O . GLN A 1 99 ? -7.404 -3.670 2.081 1.00 94.25 99 GLN A O 1
ATOM 757 N N . LYS A 1 100 ? -8.753 -5.386 2.624 1.00 94.94 100 LYS A N 1
ATOM 758 C CA . LYS A 1 100 ? -9.571 -4.634 3.577 1.00 94.94 100 LYS A CA 1
ATOM 759 C C . LYS A 1 100 ? -8.997 -4.769 4.984 1.00 94.94 100 LYS A C 1
ATOM 761 O O . LYS A 1 100 ? -8.675 -5.875 5.427 1.00 94.94 100 LYS A O 1
ATOM 766 N N . VAL A 1 101 ? -8.860 -3.646 5.673 1.00 91.50 101 VAL A N 1
ATOM 767 C CA . VAL A 1 101 ? -8.312 -3.553 7.026 1.00 91.50 101 VAL A CA 1
ATOM 768 C C . VAL A 1 101 ? -9.336 -2.864 7.910 1.00 91.50 101 VAL A C 1
ATOM 770 O O . VAL A 1 101 ? -9.859 -1.820 7.533 1.00 91.50 101 VAL A O 1
ATOM 773 N N . ARG A 1 102 ? -9.610 -3.436 9.085 1.00 92.12 102 ARG A N 1
ATOM 774 C CA . ARG A 1 102 ? -10.416 -2.787 10.121 1.00 92.12 102 ARG A CA 1
ATOM 775 C C . ARG A 1 102 ? -9.577 -2.520 11.361 1.00 92.12 102 ARG A C 1
ATOM 777 O O . ARG A 1 102 ? -8.971 -3.446 11.901 1.00 92.12 102 ARG A O 1
ATOM 784 N N . ILE A 1 103 ? -9.587 -1.273 11.815 1.00 90.88 103 ILE A N 1
ATOM 785 C CA . ILE A 1 103 ? -8.918 -0.810 13.024 1.00 90.88 103 ILE A CA 1
ATOM 786 C C . ILE A 1 103 ? -9.943 -0.636 14.137 1.00 90.88 103 ILE A C 1
ATOM 788 O O . ILE A 1 103 ? -10.936 0.084 13.993 1.00 90.88 103 ILE A O 1
ATOM 792 N N . ILE A 1 104 ? -9.680 -1.300 15.258 1.00 89.94 104 ILE A N 1
ATOM 793 C CA . ILE A 1 104 ? -10.477 -1.186 16.479 1.00 89.94 104 ILE A CA 1
ATOM 794 C C . ILE A 1 104 ? -9.574 -0.897 17.683 1.00 89.94 104 ILE A C 1
ATOM 796 O O . ILE A 1 104 ? -8.383 -1.231 17.683 1.00 89.94 104 ILE A O 1
ATOM 800 N N . GLY A 1 105 ? -10.137 -0.263 18.710 1.00 88.12 105 GLY A N 1
ATOM 801 C CA . GLY A 1 105 ? -9.422 0.050 19.945 1.00 88.12 105 GLY A CA 1
ATOM 802 C C . GLY A 1 105 ? -9.113 -1.206 20.756 1.00 88.12 105 GLY A C 1
ATOM 803 O O . GLY A 1 105 ? -9.982 -2.056 20.931 1.00 88.12 105 GLY A O 1
ATOM 804 N N . ALA A 1 106 ? -7.891 -1.317 21.283 1.00 83.81 106 ALA A N 1
ATOM 805 C CA . ALA A 1 106 ? -7.491 -2.463 22.102 1.00 83.81 106 ALA A CA 1
ATOM 806 C C . ALA A 1 106 ? -8.286 -2.578 23.415 1.00 83.81 106 ALA A C 1
ATOM 808 O O . ALA A 1 106 ? -8.570 -3.683 23.860 1.00 83.81 106 ALA A O 1
ATOM 809 N N . ASP A 1 107 ? -8.669 -1.442 24.003 1.00 83.62 107 ASP A N 1
ATOM 810 C CA . ASP A 1 107 ? -9.296 -1.411 25.330 1.00 83.62 107 ASP A CA 1
ATOM 81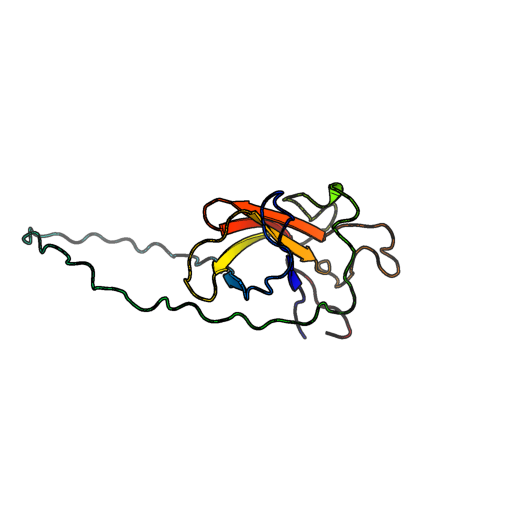1 C C . ASP A 1 107 ? -10.825 -1.552 25.277 1.00 83.62 107 ASP A C 1
ATOM 813 O O . ASP A 1 107 ? -11.455 -1.890 26.274 1.00 83.62 107 ASP A O 1
ATOM 817 N N . ASN A 1 108 ? -11.440 -1.240 24.130 1.00 86.50 108 ASN A N 1
ATOM 818 C CA . ASN A 1 108 ? -12.896 -1.128 24.004 1.00 86.50 108 ASN A CA 1
ATOM 819 C C . ASN A 1 108 ? -13.488 -1.855 22.786 1.00 86.50 108 ASN A C 1
ATOM 821 O O . ASN A 1 108 ? -14.711 -1.872 22.632 1.00 86.50 108 ASN A O 1
ATOM 825 N N . CYS A 1 109 ? -12.647 -2.411 21.905 1.00 88.31 109 CYS A N 1
ATOM 826 C CA . CYS A 1 109 ? -13.027 -3.036 20.635 1.00 88.31 109 CYS A CA 1
ATOM 827 C C . CYS A 1 109 ? -13.932 -2.194 19.729 1.00 88.31 109 CYS A C 1
ATOM 829 O O . CYS A 1 109 ? -14.608 -2.733 18.850 1.00 88.31 109 CYS A O 1
ATOM 831 N N . GLN A 1 110 ? -13.966 -0.879 19.926 1.00 90.81 110 GLN A N 1
ATOM 832 C CA . GLN A 1 110 ? -14.782 0.002 19.105 1.00 90.81 110 GLN A CA 1
ATOM 833 C C . GLN A 1 110 ? -14.025 0.390 17.842 1.00 90.81 110 GLN A C 1
ATOM 835 O O . GLN A 1 110 ? -12.796 0.491 17.847 1.00 90.81 110 GLN A O 1
ATOM 840 N N . SER A 1 111 ? -14.772 0.610 16.763 1.00 93.25 111 SER A N 1
ATOM 841 C CA . SER A 1 111 ? -14.249 1.114 15.496 1.00 93.25 111 SER A CA 1
ATOM 842 C C . SER A 1 111 ? -13.501 2.432 15.677 1.00 93.25 111 SER A C 1
ATOM 844 O O . SER A 1 111 ? -13.913 3.294 16.452 1.00 93.25 111 SER A O 1
ATOM 846 N N . MET A 1 112 ? -12.384 2.575 14.963 1.00 93.31 112 MET A N 1
ATOM 847 C CA . MET A 1 112 ? -11.535 3.761 15.041 1.00 93.31 112 MET A CA 1
ATOM 848 C C . MET A 1 112 ? -11.497 4.503 13.702 1.00 93.31 112 MET A C 1
ATOM 850 O O . MET A 1 112 ? -10.670 4.153 12.856 1.00 93.31 112 MET A O 1
ATOM 854 N N . PRO A 1 113 ? -12.351 5.522 13.504 1.00 94.06 113 PRO A N 1
ATOM 855 C CA . PRO A 1 113 ? -12.273 6.398 12.338 1.00 94.06 113 PRO A CA 1
ATOM 856 C C . PRO A 1 113 ? -11.042 7.308 12.365 1.00 94.06 113 PRO A C 1
ATOM 858 O O . PRO A 1 113 ? -10.488 7.612 13.427 1.00 94.06 113 PRO A O 1
ATOM 861 N N . GLY A 1 114 ? -10.618 7.769 11.186 1.00 92.25 114 GLY A N 1
ATOM 862 C CA . GLY A 1 114 ? -9.554 8.768 11.048 1.00 92.25 114 GLY A CA 1
ATOM 863 C C . GLY A 1 114 ? -8.134 8.248 11.312 1.00 92.25 114 GLY A C 1
ATOM 864 O O . GLY A 1 114 ? -7.204 9.042 11.482 1.00 92.25 114 GLY A O 1
ATOM 865 N N . VAL A 1 115 ? -7.939 6.929 11.372 1.00 93.06 115 VAL A N 1
ATOM 866 C CA . VAL A 1 115 ? -6.622 6.302 11.543 1.00 93.06 115 VAL A CA 1
ATOM 867 C C . VAL A 1 115 ? -5.953 6.173 10.183 1.00 93.06 115 VAL A C 1
ATOM 869 O O . VAL A 1 115 ? -6.548 5.641 9.249 1.00 93.06 115 VAL A O 1
ATOM 872 N N . ARG A 1 116 ? -4.697 6.617 10.075 1.00 93.00 116 ARG A N 1
ATOM 873 C CA . ARG A 1 116 ? -3.899 6.406 8.870 1.00 93.00 116 ARG A CA 1
ATOM 874 C C . ARG A 1 116 ? -3.264 5.027 8.901 1.00 93.00 116 ARG A C 1
ATOM 876 O O . ARG A 1 116 ? -2.510 4.680 9.810 1.00 93.00 116 ARG A O 1
ATOM 883 N N . VAL A 1 117 ? -3.558 4.262 7.864 1.00 92.31 117 VAL A N 1
ATOM 884 C CA . VAL A 1 117 ? -3.019 2.933 7.615 1.00 92.31 117 VAL A CA 1
ATOM 885 C C . VAL A 1 117 ? -2.060 3.051 6.446 1.00 92.31 117 VAL A C 1
ATOM 887 O O . VAL A 1 117 ? -2.483 3.384 5.346 1.00 92.31 117 VAL A O 1
ATOM 890 N N . ASN A 1 118 ? -0.776 2.806 6.681 1.00 91.38 118 ASN A N 1
ATOM 891 C CA . ASN A 1 118 ? 0.2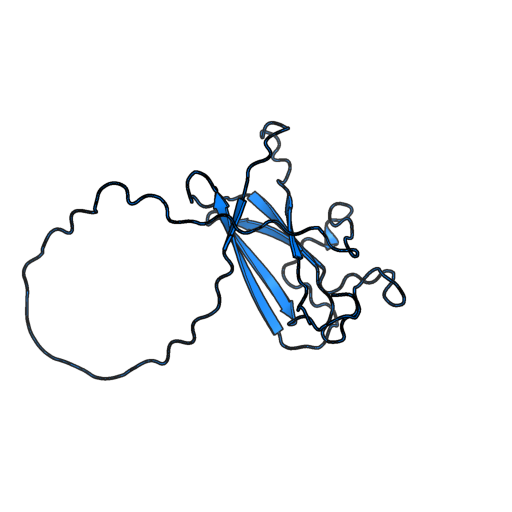48 2.742 5.644 1.00 91.38 118 ASN A CA 1
ATOM 892 C C . ASN A 1 118 ? 0.521 1.270 5.320 1.00 91.38 118 ASN A C 1
ATOM 894 O O . ASN A 1 118 ? 0.652 0.453 6.235 1.00 91.38 118 ASN A O 1
ATOM 898 N N . ILE A 1 119 ? 0.628 0.940 4.036 1.00 90.88 119 ILE A N 1
ATOM 899 C CA . ILE A 1 119 ? 0.996 -0.395 3.564 1.00 90.88 119 ILE A CA 1
ATOM 900 C C . ILE A 1 119 ? 2.146 -0.274 2.572 1.00 90.88 119 ILE A C 1
ATOM 902 O O . ILE A 1 119 ? 2.152 0.598 1.699 1.00 90.88 119 ILE A O 1
ATOM 906 N N . TRP A 1 120 ? 3.102 -1.191 2.698 1.00 91.62 120 TRP A N 1
ATOM 907 C CA . TRP A 1 120 ? 4.084 -1.482 1.664 1.00 91.62 120 TRP A CA 1
ATOM 908 C C . TRP A 1 120 ? 4.387 -2.977 1.603 1.00 91.62 120 TRP A C 1
ATOM 910 O O . TRP A 1 120 ? 4.357 -3.676 2.621 1.00 91.62 120 TRP A O 1
ATOM 920 N N . HIS A 1 121 ? 4.703 -3.459 0.405 1.00 92.00 121 HIS A N 1
ATOM 921 C CA . HIS A 1 121 ? 5.178 -4.822 0.174 1.00 92.00 121 HIS A CA 1
ATOM 922 C C . HIS A 1 121 ? 5.981 -4.921 -1.132 1.00 92.00 121 HIS A C 1
ATOM 924 O O . HIS A 1 121 ? 6.033 -3.967 -1.909 1.00 92.00 121 HIS A O 1
ATOM 930 N N . CYS A 1 122 ? 6.613 -6.074 -1.360 1.00 92.12 122 CYS A N 1
ATOM 931 C CA . CYS A 1 122 ? 7.273 -6.387 -2.626 1.00 92.12 122 CYS A CA 1
ATOM 932 C C . CYS A 1 122 ? 6.268 -6.748 -3.728 1.00 92.12 122 CYS A C 1
ATOM 934 O O . CYS A 1 122 ? 5.128 -7.130 -3.454 1.00 92.12 122 CYS A O 1
ATOM 936 N N . ASP A 1 123 ? 6.687 -6.655 -4.986 1.00 93.69 123 ASP A N 1
ATOM 937 C CA . ASP A 1 123 ? 5.934 -7.242 -6.096 1.00 93.69 123 ASP A CA 1
ATOM 938 C C . ASP A 1 123 ? 5.972 -8.784 -6.080 1.00 93.69 123 ASP A C 1
ATOM 940 O O . ASP A 1 123 ? 6.491 -9.409 -5.151 1.00 93.69 123 ASP A O 1
ATOM 944 N N . ARG A 1 124 ? 5.381 -9.417 -7.104 1.00 92.25 124 ARG A N 1
ATOM 945 C CA . ARG A 1 124 ? 5.314 -10.883 -7.236 1.00 92.25 124 ARG A CA 1
ATOM 946 C C . ARG A 1 124 ? 6.696 -11.548 -7.251 1.00 92.25 124 ARG A C 1
ATOM 948 O O . ARG A 1 124 ? 6.799 -12.702 -6.839 1.00 92.25 124 ARG A O 1
ATOM 955 N N . ASP A 1 125 ? 7.723 -10.837 -7.706 1.00 90.44 125 ASP A N 1
ATOM 956 C CA . ASP A 1 125 ? 9.073 -11.371 -7.886 1.00 90.44 125 ASP A CA 1
ATOM 957 C C . ASP A 1 125 ? 9.986 -11.042 -6.687 1.00 90.44 125 ASP A C 1
ATOM 959 O O . ASP A 1 125 ? 11.145 -11.449 -6.655 1.00 90.44 125 ASP A O 1
ATOM 963 N N . GLY A 1 126 ? 9.451 -10.359 -5.665 1.00 90.00 126 GLY A N 1
ATOM 964 C CA . GLY A 1 126 ? 10.159 -10.050 -4.423 1.00 90.00 126 GLY A CA 1
ATOM 965 C C . GLY A 1 126 ? 10.871 -8.695 -4.420 1.00 90.00 126 GLY A C 1
ATOM 966 O O . GLY A 1 126 ? 11.599 -8.400 -3.471 1.00 90.00 126 GLY A O 1
ATOM 967 N N . ASN A 1 127 ? 10.650 -7.841 -5.424 1.00 90.94 127 ASN A N 1
ATOM 968 C CA . ASN A 1 127 ? 11.311 -6.539 -5.520 1.00 90.94 127 ASN A CA 1
ATOM 969 C C . ASN A 1 127 ? 10.530 -5.446 -4.781 1.00 90.94 127 ASN A C 1
ATOM 971 O O . ASN A 1 127 ? 9.305 -5.347 -4.895 1.00 90.94 127 ASN A O 1
ATOM 975 N N . TYR A 1 128 ? 11.246 -4.583 -4.057 1.00 92.19 128 TYR A N 1
ATOM 976 C CA . TYR A 1 128 ? 10.680 -3.429 -3.355 1.00 92.19 128 TYR A CA 1
ATOM 977 C C . TYR A 1 128 ? 10.938 -2.135 -4.125 1.00 92.19 128 TYR A C 1
ATOM 979 O O . TYR A 1 128 ? 12.088 -1.752 -4.331 1.00 92.19 128 TYR A O 1
ATOM 987 N N . SER A 1 129 ? 9.866 -1.409 -4.438 1.00 94.06 129 SER A N 1
ATOM 988 C CA . SER A 1 129 ? 9.945 -0.071 -5.028 1.00 94.06 129 SER A CA 1
ATOM 989 C C . SER A 1 129 ? 10.730 0.896 -4.134 1.00 94.06 129 SER A C 1
ATOM 991 O O . SER A 1 129 ? 10.624 0.835 -2.904 1.00 94.06 129 SER A O 1
ATOM 993 N N . GLY A 1 130 ? 11.525 1.782 -4.735 1.00 91.12 130 GLY A N 1
ATOM 994 C CA . GLY A 1 130 ? 12.358 2.766 -4.039 1.00 91.12 130 GLY A CA 1
ATOM 995 C C . GLY A 1 130 ? 13.740 2.266 -3.607 1.00 91.12 130 GLY A C 1
ATOM 996 O O . GLY A 1 130 ? 14.500 3.042 -3.031 1.00 91.12 130 GLY A O 1
ATOM 997 N N . TYR A 1 131 ? 14.088 1.008 -3.896 1.00 88.62 131 TYR A N 1
ATOM 998 C CA . TYR A 1 131 ? 15.364 0.398 -3.511 1.00 88.62 131 TYR A CA 1
ATOM 999 C C . TYR A 1 131 ? 16.047 -0.283 -4.698 1.00 88.62 131 TYR A C 1
ATOM 1001 O O . TYR A 1 131 ? 15.388 -0.763 -5.615 1.00 88.62 131 TYR A O 1
ATOM 1009 N N . ASN A 1 132 ? 17.377 -0.390 -4.642 1.00 89.38 132 ASN A N 1
ATOM 1010 C CA . ASN A 1 132 ? 18.198 -1.062 -5.656 1.00 89.38 132 ASN A CA 1
ATOM 1011 C C . ASN A 1 132 ? 17.892 -0.557 -7.082 1.00 89.38 132 ASN A C 1
ATOM 1013 O O . ASN A 1 132 ? 17.889 0.650 -7.323 1.00 89.38 132 ASN A O 1
ATOM 1017 N N . SER A 1 133 ? 17.634 -1.473 -8.019 1.00 91.75 133 SER A N 1
ATOM 1018 C CA . SER A 1 133 ? 17.248 -1.173 -9.401 1.00 91.75 133 SER A CA 1
ATOM 1019 C C . SER A 1 133 ? 15.874 -0.511 -9.530 1.00 91.75 133 SER A C 1
ATOM 1021 O O . SER A 1 133 ? 15.588 0.068 -10.569 1.00 91.75 133 SER A O 1
ATOM 1023 N N . GLU A 1 134 ? 15.044 -0.557 -8.486 1.00 93.00 134 GLU A N 1
ATOM 1024 C CA . GLU A 1 134 ? 13.692 0.011 -8.460 1.00 93.00 134 GLU A CA 1
ATOM 1025 C C . GLU A 1 134 ? 13.666 1.418 -7.823 1.00 93.00 134 GLU A C 1
ATOM 1027 O O . GLU A 1 134 ? 12.622 1.881 -7.352 1.00 93.00 134 GLU A O 1
ATOM 1032 N N . TYR A 1 135 ? 14.812 2.106 -7.740 1.00 92.94 135 TYR A N 1
ATOM 1033 C CA . TYR A 1 135 ? 14.895 3.459 -7.184 1.00 92.94 135 TYR A CA 1
ATOM 1034 C C . TYR A 1 135 ? 13.983 4.443 -7.937 1.00 92.94 135 TYR A C 1
ATOM 1036 O O . TYR A 1 135 ? 13.900 4.428 -9.162 1.00 92.94 135 TYR A O 1
ATOM 1044 N N . GLY A 1 136 ? 13.293 5.314 -7.196 1.00 91.88 136 GLY A N 1
ATOM 1045 C CA . GLY A 1 136 ? 12.344 6.287 -7.752 1.00 91.88 136 GLY A CA 1
ATOM 1046 C C . GLY A 1 136 ? 10.963 5.721 -8.102 1.00 91.88 136 GLY A C 1
ATOM 1047 O O . GLY A 1 136 ? 10.043 6.501 -8.336 1.00 91.88 136 GLY A O 1
ATOM 1048 N N . LEU A 1 137 ? 10.786 4.396 -8.089 1.00 95.88 137 LEU A N 1
ATOM 1049 C CA . LEU A 1 137 ? 9.479 3.766 -8.264 1.00 95.88 137 LEU A CA 1
ATOM 1050 C C . LEU A 1 137 ? 8.693 3.737 -6.954 1.00 95.88 137 LEU A C 1
ATOM 1052 O O . LEU A 1 137 ? 9.262 3.775 -5.859 1.00 95.88 137 LEU A O 1
ATOM 1056 N N . THR A 1 138 ? 7.371 3.625 -7.070 1.00 95.88 138 THR A N 1
ATOM 1057 C CA . THR A 1 138 ? 6.452 3.785 -5.932 1.00 95.88 138 THR A CA 1
ATOM 1058 C C . THR A 1 138 ? 5.406 2.680 -5.798 1.00 95.88 138 THR A C 1
ATOM 1060 O O . THR A 1 138 ? 4.616 2.715 -4.852 1.00 95.88 138 THR A O 1
ATOM 1063 N N . TYR A 1 139 ? 5.395 1.688 -6.692 1.00 96.62 139 TYR A N 1
ATOM 1064 C CA . TYR A 1 139 ? 4.404 0.611 -6.704 1.00 96.62 139 TYR A CA 1
ATOM 1065 C C . TYR A 1 139 ? 4.333 -0.153 -5.374 1.00 96.62 139 TYR A C 1
ATOM 1067 O O . TYR A 1 139 ? 5.288 -0.190 -4.597 1.00 96.62 139 TYR A O 1
ATOM 1075 N N . CYS A 1 140 ? 3.194 -0.792 -5.115 1.00 95.88 140 CYS A N 1
ATOM 1076 C CA . CYS A 1 140 ? 2.887 -1.545 -3.896 1.00 95.88 140 CYS A CA 1
ATOM 1077 C C . CYS A 1 140 ? 3.081 -0.741 -2.597 1.00 95.88 140 CYS A C 1
ATOM 1079 O O . CYS A 1 140 ? 3.300 -1.326 -1.536 1.00 95.88 140 CYS A O 1
ATOM 1081 N N . ARG A 1 141 ? 2.986 0.597 -2.663 1.00 94.75 141 ARG A N 1
ATOM 1082 C CA . ARG A 1 141 ? 3.034 1.508 -1.511 1.00 94.75 141 ARG A CA 1
ATOM 1083 C C . ARG A 1 141 ? 1.878 2.493 -1.544 1.00 94.75 141 ARG A C 1
ATOM 1085 O O . ARG A 1 141 ? 1.586 3.095 -2.582 1.00 94.75 141 ARG A O 1
ATOM 1092 N N . GLY A 1 142 ? 1.260 2.695 -0.389 1.00 94.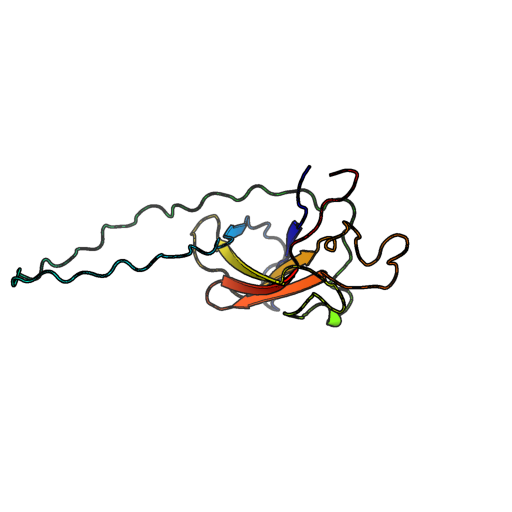81 142 GLY A N 1
ATOM 1093 C CA . GLY A 1 142 ? 0.218 3.695 -0.222 1.00 94.81 142 GLY A CA 1
ATOM 1094 C C . GLY A 1 142 ? -0.289 3.777 1.206 1.00 94.81 142 GLY A C 1
ATOM 1095 O O . GLY A 1 142 ? 0.095 2.994 2.080 1.00 94.81 142 GLY A O 1
ATOM 1096 N N . TYR A 1 143 ? -1.171 4.737 1.439 1.00 95.56 143 TYR A N 1
ATOM 1097 C CA . TYR A 1 143 ? -1.888 4.859 2.691 1.00 95.56 143 TYR A CA 1
ATOM 1098 C C . TYR A 1 143 ? -3.354 5.198 2.468 1.00 95.56 143 TYR A C 1
ATOM 1100 O O . TYR A 1 143 ? -3.726 5.828 1.483 1.00 95.56 143 TYR A O 1
ATOM 1108 N N . GLN A 1 144 ? -4.176 4.804 3.431 1.00 96.25 144 GLN A N 1
ATOM 1109 C CA . GLN A 1 144 ? -5.587 5.153 3.505 1.00 96.25 144 GLN A CA 1
ATOM 1110 C C . GLN A 1 144 ? -5.935 5.634 4.909 1.00 96.25 144 GLN A C 1
ATOM 1112 O O . GLN A 1 144 ? -5.211 5.369 5.870 1.00 96.25 144 GLN A O 1
ATOM 1117 N N . ILE A 1 145 ? -7.056 6.341 5.018 1.00 95.31 145 ILE A N 1
ATOM 1118 C CA . ILE A 1 145 ? -7.648 6.747 6.290 1.00 95.31 145 ILE A CA 1
ATOM 1119 C C . ILE A 1 145 ? -8.882 5.881 6.539 1.00 95.31 145 ILE A C 1
ATOM 1121 O O . ILE A 1 145 ? -9.651 5.640 5.609 1.00 95.31 145 ILE A O 1
ATOM 1125 N N . THR A 1 146 ? -9.054 5.392 7.765 1.00 95.94 146 THR A N 1
ATOM 1126 C CA . THR A 1 146 ? -10.228 4.597 8.137 1.00 95.94 146 THR A CA 1
ATOM 1127 C C . THR A 1 146 ? -11.510 5.430 8.168 1.00 95.94 146 THR A C 1
ATOM 1129 O O . THR A 1 146 ? -11.510 6.570 8.638 1.00 95.94 146 THR A O 1
ATOM 1132 N N . ASP A 1 147 ? -12.603 4.836 7.692 1.00 96.38 147 ASP A N 1
ATOM 1133 C CA . ASP A 1 147 ? -13.957 5.396 7.735 1.00 96.38 147 ASP A CA 1
ATOM 1134 C C . ASP A 1 147 ? -14.602 5.289 9.136 1.00 96.38 147 ASP A C 1
ATOM 1136 O O . ASP A 1 147 ? -13.977 4.823 10.090 1.00 96.38 147 ASP A O 1
ATOM 1140 N N . GLU A 1 148 ? -15.875 5.679 9.261 1.00 96.88 148 GLU A N 1
ATOM 1141 C CA . GLU A 1 148 ? -16.672 5.585 10.503 1.00 96.88 148 GLU A CA 1
ATOM 1142 C C . GLU A 1 148 ? -16.765 4.160 11.079 1.00 96.88 148 GLU A C 1
ATOM 1144 O O . GLU A 1 148 ? -16.909 3.969 12.288 1.00 96.88 148 GLU A O 1
ATOM 1149 N N . ASN A 1 149 ? -16.614 3.133 10.240 1.00 95.06 149 ASN A N 1
ATOM 1150 C CA . ASN A 1 149 ? -16.579 1.736 10.669 1.00 95.06 149 ASN A CA 1
ATOM 1151 C C . ASN A 1 149 ? -15.177 1.294 11.112 1.00 95.06 149 ASN A C 1
ATOM 1153 O O . ASN A 1 149 ? -14.995 0.148 11.546 1.00 95.06 149 ASN A O 1
ATOM 1157 N N . GLY A 1 150 ? -14.189 2.188 11.062 1.00 94.62 150 GLY A N 1
ATOM 1158 C CA . GLY A 1 150 ? -12.786 1.887 11.291 1.00 94.62 150 GLY A CA 1
ATOM 1159 C C . GLY A 1 150 ? -12.167 1.111 10.133 1.00 94.62 150 GLY A C 1
ATOM 1160 O O . GLY A 1 150 ? -11.166 0.435 10.342 1.00 94.62 150 GLY A O 1
ATOM 1161 N N . GLU A 1 151 ? -12.759 1.139 8.939 1.00 96.38 151 GLU A N 1
ATOM 1162 C CA . GLU A 1 151 ? -12.345 0.323 7.800 1.00 96.38 151 GLU A CA 1
ATOM 1163 C C . GLU A 1 151 ? -11.630 1.155 6.728 1.00 96.38 151 GLU A C 1
ATOM 1165 O O . GLU A 1 151 ? -11.980 2.300 6.458 1.00 96.38 151 GLU A O 1
ATOM 1170 N N . CYS A 1 152 ? -10.628 0.566 6.083 1.00 96.62 152 CYS A N 1
ATOM 1171 C CA . CYS A 1 152 ? -10.045 1.069 4.843 1.00 96.62 152 CYS A CA 1
ATOM 1172 C C . CYS A 1 152 ? -9.720 -0.096 3.900 1.00 96.62 152 CYS A C 1
ATOM 1174 O O . CYS A 1 152 ? -9.615 -1.250 4.327 1.00 96.62 152 CYS A O 1
ATOM 1176 N N . GLU A 1 153 ? -9.548 0.185 2.612 1.00 97.31 153 GLU A N 1
ATOM 1177 C CA . GLU A 1 153 ? -9.278 -0.835 1.598 1.00 97.31 153 GLU A CA 1
ATOM 1178 C C . GLU A 1 153 ? -8.137 -0.413 0.678 1.00 97.31 153 GLU A C 1
ATOM 1180 O O . GLU A 1 153 ? -8.006 0.762 0.354 1.00 97.31 153 GLU A O 1
ATOM 1185 N N . PHE A 1 154 ? -7.354 -1.393 0.232 1.00 97.56 154 PHE A N 1
ATOM 1186 C CA . PHE A 1 154 ? -6.338 -1.248 -0.804 1.00 97.56 154 PHE A CA 1
ATOM 1187 C C . PHE A 1 154 ? -6.593 -2.254 -1.927 1.00 97.56 154 PHE A C 1
ATOM 1189 O O . PHE A 1 154 ? -6.893 -3.422 -1.671 1.00 97.56 154 PHE A O 1
ATOM 1196 N N . ILE A 1 155 ? -6.424 -1.824 -3.172 1.00 98.12 155 ILE A N 1
ATOM 1197 C CA . ILE A 1 155 ? -6.332 -2.685 -4.347 1.00 98.12 155 ILE A CA 1
ATOM 1198 C C . ILE A 1 155 ? -4.843 -2.865 -4.640 1.00 98.12 155 ILE A C 1
ATOM 1200 O O . ILE A 1 155 ? -4.135 -1.908 -4.941 1.00 98.12 155 ILE A O 1
ATOM 1204 N N . THR A 1 156 ? -4.364 -4.099 -4.522 1.00 97.25 156 THR A N 1
ATOM 1205 C CA . THR A 1 156 ? -2.955 -4.451 -4.712 1.00 97.25 156 THR A CA 1
ATOM 1206 C C . THR A 1 156 ? -2.800 -5.810 -5.411 1.00 97.25 156 THR A C 1
ATOM 1208 O O . THR A 1 156 ? -3.773 -6.348 -5.946 1.00 9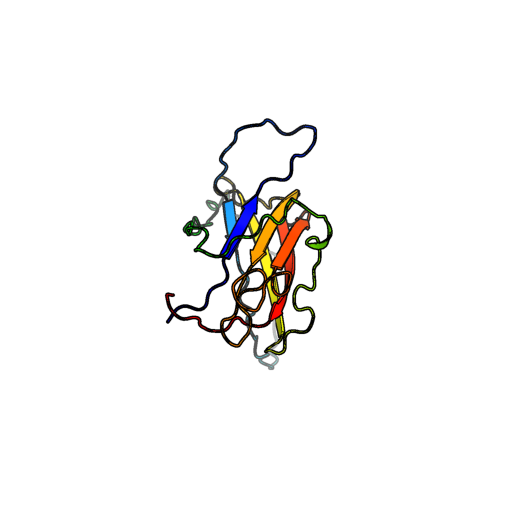7.25 156 THR A O 1
ATOM 1211 N N . ILE A 1 157 ? -1.590 -6.365 -5.437 1.00 95.88 157 ILE A N 1
ATOM 1212 C CA . ILE A 1 157 ? -1.285 -7.743 -5.831 1.00 95.88 157 ILE A CA 1
ATOM 1213 C C . ILE A 1 157 ? -0.817 -8.571 -4.628 1.00 95.88 157 ILE A C 1
ATOM 1215 O O . ILE A 1 157 ? -0.307 -8.028 -3.650 1.00 95.88 157 ILE A O 1
ATOM 1219 N N . VAL A 1 158 ? -0.979 -9.893 -4.694 1.00 92.75 158 VAL A N 1
ATOM 1220 C CA . VAL A 1 158 ? -0.364 -10.814 -3.724 1.00 92.75 158 VAL A CA 1
ATOM 1221 C C . VAL A 1 158 ? 1.167 -10.664 -3.795 1.00 92.75 158 VAL A C 1
ATOM 1223 O O . VAL A 1 158 ? 1.710 -10.783 -4.898 1.00 92.75 158 VAL A O 1
ATOM 1226 N N . PRO A 1 159 ? 1.862 -10.398 -2.669 1.00 91.69 159 PRO A N 1
ATOM 1227 C CA . PRO A 1 159 ? 3.311 -10.227 -2.665 1.00 91.69 159 PRO A CA 1
ATOM 1228 C C . PRO A 1 159 ? 4.039 -11.538 -2.968 1.00 91.69 159 PRO A C 1
ATOM 1230 O O . PRO A 1 159 ? 3.563 -12.627 -2.632 1.00 91.69 159 PRO A O 1
ATOM 1233 N N . GLY A 1 160 ? 5.213 -11.410 -3.577 1.00 86.88 160 GLY A N 1
ATOM 1234 C CA . GLY A 1 160 ? 6.175 -12.489 -3.732 1.00 86.88 160 GLY A CA 1
ATOM 1235 C C . GLY A 1 160 ? 6.940 -12.801 -2.448 1.00 86.88 160 GLY A C 1
ATOM 1236 O O . GLY A 1 160 ? 6.644 -12.305 -1.358 1.00 86.88 160 GLY A O 1
ATOM 1237 N N . TRP A 1 161 ? 7.968 -13.629 -2.602 1.00 82.56 161 TRP A N 1
ATOM 1238 C CA . TRP A 1 161 ? 8.957 -13.908 -1.562 1.00 82.56 161 TRP A CA 1
ATOM 1239 C C . TRP A 1 161 ? 10.260 -13.205 -1.939 1.00 82.56 161 TRP A C 1
ATOM 1241 O O . TRP A 1 161 ? 10.615 -13.186 -3.114 1.00 82.56 161 TRP A O 1
ATOM 1251 N N . TYR A 1 162 ? 10.994 -12.677 -0.963 1.00 75.25 162 TYR A N 1
ATOM 1252 C CA . TYR A 1 162 ? 12.299 -12.053 -1.195 1.00 75.25 162 TYR A CA 1
ATOM 1253 C C . TYR A 1 162 ? 13.384 -12.715 -0.341 1.00 75.25 162 TYR A C 1
ATOM 1255 O O . TYR A 1 162 ? 13.102 -13.360 0.673 1.00 75.25 162 TYR A O 1
ATOM 1263 N N . GLN A 1 163 ? 14.640 -12.592 -0.772 1.00 66.00 163 GLN A N 1
ATOM 1264 C CA . GLN A 1 163 ? 15.776 -13.155 -0.042 1.00 66.00 163 GLN A CA 1
ATOM 1265 C C . GLN A 1 163 ? 16.079 -12.322 1.212 1.00 66.00 163 GLN A C 1
ATOM 1267 O O . GLN A 1 163 ? 16.207 -11.103 1.128 1.00 66.00 163 GLN A O 1
ATOM 1272 N N . GLY A 1 164 ? 16.214 -12.983 2.366 1.00 61.22 164 GLY A N 1
ATOM 1273 C CA . GLY A 1 164 ? 16.444 -12.327 3.663 1.00 61.22 164 GLY A CA 1
ATOM 1274 C C . GLY A 1 164 ? 15.193 -12.144 4.535 1.00 61.22 164 GLY A C 1
ATOM 1275 O O . GLY A 1 164 ? 15.258 -11.398 5.510 1.00 61.22 164 GLY A O 1
ATOM 1276 N N . ALA A 1 165 ? 14.083 -12.808 4.186 1.00 55.91 165 ALA A N 1
ATOM 1277 C CA . ALA A 1 165 ? 12.831 -12.881 4.953 1.00 55.91 165 ALA A CA 1
ATOM 1278 C C . ALA A 1 165 ? 12.668 -14.186 5.750 1.00 55.91 165 ALA A C 1
ATOM 1280 O O . ALA A 1 165 ? 13.095 -15.257 5.249 1.00 55.91 165 ALA A O 1
#